Protein AF-A0A529MVR3-F1 (afdb_monomer)

Solvent-accessible surface area (backbone atoms only — not comparable to full-atom values): 7716 Å² total; per-residue (Å²): 111,43,79,43,48,59,73,66,31,56,60,52,29,48,49,48,49,72,71,62,62,71,55,99,84,55,86,49,32,43,34,40,92,47,80,54,55,92,72,12,31,42,73,72,42,47,43,47,18,45,51,42,37,24,72,76,70,76,49,75,47,31,39,32,28,36,63,68,50,47,50,53,37,26,77,38,32,86,78,38,54,62,66,35,66,40,50,30,31,38,41,49,80,51,99,70,67,69,92,67,44,68,43,66,74,32,76,62,67,75,39,74,44,44,62,55,72,94,64,44,55,99,90,48,50,84,64,79,61,89,93,61,137

Structure (mmCIF, N/CA/C/O backbone):
data_AF-A0A529MVR3-F1
#
_entry.id   AF-A0A529MVR3-F1
#
loop_
_atom_site.group_PDB
_atom_site.id
_atom_site.type_symbol
_atom_site.label_atom_id
_atom_site.label_alt_id
_atom_site.label_comp_id
_atom_site.label_asym_id
_atom_site.label_entity_id
_atom_site.label_seq_id
_atom_site.pdbx_PDB_ins_code
_atom_site.Cartn_x
_atom_site.Cartn_y
_atom_site.Cartn_z
_atom_site.occupancy
_atom_site.B_iso_or_equiv
_atom_site.auth_seq_id
_atom_site.auth_comp_id
_atom_site.auth_asym_id
_atom_site.auth_atom_id
_atom_site.pdbx_PDB_model_num
ATOM 1 N N . TYR A 1 1 ? -9.733 -1.188 -4.567 1.00 96.00 1 TYR A N 1
ATOM 2 C CA . TYR A 1 1 ? -8.600 -0.618 -3.805 1.00 96.00 1 TYR A CA 1
ATOM 3 C C . TYR A 1 1 ? -8.927 0.829 -3.464 1.00 96.00 1 TYR A C 1
ATOM 5 O O . TYR A 1 1 ? -9.771 1.406 -4.142 1.00 96.00 1 TYR A O 1
ATOM 13 N N . HIS A 1 2 ? -8.300 1.401 -2.436 1.00 98.50 2 HIS A N 1
ATOM 14 C CA . HIS A 1 2 ? -8.440 2.815 -2.067 1.00 98.50 2 HIS A CA 1
ATOM 15 C C . HIS A 1 2 ? -7.162 3.577 -2.410 1.00 98.50 2 HIS A C 1
ATOM 17 O O . HIS A 1 2 ? -6.097 3.194 -1.929 1.00 98.50 2 HIS A O 1
ATOM 23 N N . LEU A 1 3 ? -7.268 4.651 -3.195 1.00 98.44 3 LEU A N 1
ATOM 24 C CA . LEU A 1 3 ? -6.144 5.549 -3.464 1.00 98.44 3 LEU A CA 1
ATOM 25 C C . LEU A 1 3 ? -5.943 6.497 -2.278 1.00 98.44 3 LEU A C 1
ATOM 27 O O . LEU A 1 3 ? -6.785 7.357 -2.017 1.00 98.44 3 LEU A O 1
ATOM 31 N N . ALA A 1 4 ? -4.823 6.358 -1.576 1.00 97.88 4 ALA A N 1
ATOM 32 C CA . ALA A 1 4 ? -4.552 7.063 -0.331 1.00 97.88 4 ALA A CA 1
ATOM 33 C C . ALA A 1 4 ? -4.272 8.556 -0.573 1.00 97.88 4 ALA A C 1
ATOM 35 O O . ALA A 1 4 ? -3.201 8.946 -1.048 1.00 97.88 4 ALA A O 1
ATOM 36 N N . ARG A 1 5 ? -5.236 9.412 -0.224 1.00 98.19 5 ARG A N 1
ATOM 37 C CA . ARG A 1 5 ? -5.136 10.870 -0.372 1.00 98.19 5 ARG A CA 1
ATOM 38 C C . ARG A 1 5 ? -4.957 11.570 0.979 1.00 98.19 5 ARG A C 1
ATOM 40 O O . ARG A 1 5 ? -5.323 10.997 2.007 1.00 98.19 5 ARG A O 1
ATOM 47 N N . PRO A 1 6 ? -4.412 12.802 0.997 1.00 97.94 6 PRO A N 1
ATOM 48 C CA . PRO A 1 6 ? -4.381 13.615 2.206 1.00 97.94 6 PRO A CA 1
ATOM 49 C C . PRO A 1 6 ? -5.793 13.812 2.771 1.00 97.94 6 PRO A C 1
ATOM 51 O O . PRO A 1 6 ? -6.750 13.965 2.011 1.00 97.94 6 PRO A O 1
ATOM 54 N N . GLY A 1 7 ? -5.924 13.824 4.096 1.00 97.25 7 GLY A N 1
ATOM 55 C CA . GLY A 1 7 ? -7.203 13.981 4.791 1.00 97.25 7 GLY A CA 1
ATOM 56 C C . GLY A 1 7 ? -7.366 12.980 5.930 1.00 97.25 7 GLY A C 1
ATOM 57 O O . GLY A 1 7 ? -6.433 12.262 6.273 1.00 97.25 7 GLY A O 1
ATOM 58 N N . ASN A 1 8 ? -8.566 12.912 6.509 1.00 98.62 8 ASN A N 1
ATOM 59 C CA . ASN A 1 8 ? -8.843 12.038 7.646 1.00 98.62 8 ASN A CA 1
ATOM 60 C C . ASN A 1 8 ? -8.777 10.546 7.234 1.00 98.62 8 ASN A C 1
ATOM 62 O O . ASN A 1 8 ? -9.566 10.119 6.384 1.00 98.62 8 ASN A O 1
ATOM 66 N N . PRO A 1 9 ? -7.879 9.732 7.822 1.00 98.69 9 PRO A N 1
ATOM 67 C CA . PRO A 1 9 ? -7.725 8.331 7.433 1.00 98.69 9 PRO A CA 1
ATOM 68 C C . PRO A 1 9 ? -8.906 7.448 7.850 1.00 98.69 9 PRO A C 1
ATOM 70 O O . PRO A 1 9 ? -9.237 6.495 7.148 1.00 98.69 9 PRO A O 1
ATOM 73 N N . VAL A 1 10 ? -9.569 7.763 8.965 1.00 98.81 10 VAL A N 1
ATOM 74 C CA . VAL A 1 10 ? -10.713 6.991 9.473 1.00 98.81 10 VAL A CA 1
ATOM 75 C C . VAL A 1 10 ? -11.930 7.192 8.575 1.00 98.81 10 VAL A C 1
ATOM 77 O O . VAL A 1 10 ? -12.609 6.225 8.234 1.00 98.81 10 VAL A O 1
ATOM 80 N N . GLU A 1 11 ? -12.190 8.430 8.154 1.00 98.81 11 GLU A N 1
ATOM 81 C CA . GLU A 1 11 ? -13.285 8.742 7.228 1.00 98.81 11 GLU A CA 1
ATOM 82 C C . GLU A 1 11 ? -13.055 8.113 5.856 1.00 98.81 11 GLU A C 1
ATOM 84 O O . GLU A 1 11 ? -13.971 7.500 5.311 1.00 98.81 11 GLU A O 1
ATOM 89 N N . GLN A 1 12 ? -11.827 8.187 5.332 1.00 98.75 12 GLN A N 1
ATOM 90 C CA . GLN A 1 12 ? -11.467 7.511 4.086 1.00 98.75 12 GLN A CA 1
ATOM 91 C C . GLN A 1 12 ? -11.641 5.989 4.190 1.00 98.75 12 GLN A C 1
ATOM 93 O O . GLN A 1 12 ? -12.186 5.381 3.274 1.00 98.75 12 GLN A O 1
ATOM 98 N N . ALA A 1 13 ? -11.233 5.368 5.303 1.00 98.81 13 ALA A N 1
ATOM 99 C CA . ALA A 1 13 ? -11.409 3.931 5.515 1.00 98.81 13 ALA A CA 1
ATOM 100 C C . ALA A 1 13 ? -12.886 3.535 5.598 1.00 98.81 13 ALA A C 1
ATOM 102 O O . ALA A 1 13 ? -13.291 2.552 4.984 1.00 98.81 13 ALA A O 1
ATOM 103 N N . ASN A 1 14 ? -13.700 4.304 6.328 1.00 98.75 14 ASN A N 1
ATOM 104 C CA . ASN A 1 14 ? -15.139 4.066 6.396 1.00 98.75 14 ASN A CA 1
ATOM 105 C C . ASN A 1 14 ? -15.775 4.203 5.013 1.00 98.75 14 ASN A C 1
ATOM 107 O O . ASN A 1 14 ? -16.442 3.275 4.577 1.00 98.75 14 ASN A O 1
ATOM 111 N N . ASN A 1 15 ? -15.489 5.293 4.295 1.00 98.69 15 ASN A N 1
ATOM 112 C CA . ASN A 1 15 ? -16.005 5.509 2.949 1.00 98.69 15 ASN A CA 1
ATOM 113 C C . ASN A 1 15 ? -15.606 4.383 1.989 1.00 98.69 15 ASN A C 1
ATOM 115 O O . ASN A 1 15 ? -16.457 3.904 1.248 1.00 98.69 15 ASN A O 1
ATOM 119 N N . PHE A 1 16 ? -14.352 3.921 2.034 1.00 98.62 16 PHE A N 1
ATOM 120 C CA . PHE A 1 16 ? -13.900 2.802 1.211 1.00 98.62 16 PHE A CA 1
ATOM 121 C C . PHE A 1 16 ? -14.723 1.534 1.471 1.00 98.62 16 PHE A C 1
ATOM 123 O O . PHE A 1 16 ? -15.181 0.906 0.520 1.00 98.62 16 PHE A O 1
ATOM 130 N N . ILE A 1 17 ? -14.936 1.169 2.738 1.00 98.56 17 ILE A N 1
ATOM 131 C CA . ILE A 1 17 ? -15.707 -0.029 3.097 1.00 98.56 17 ILE A CA 1
ATOM 132 C C . ILE A 1 17 ? -17.195 0.134 2.779 1.00 98.56 17 ILE A C 1
ATOM 134 O O . ILE A 1 17 ? -17.793 -0.794 2.2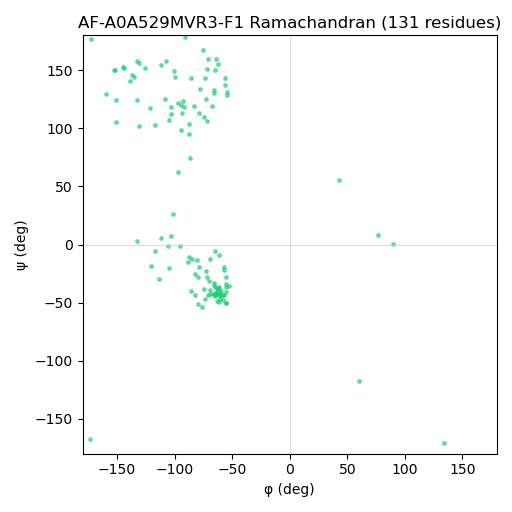43 1.00 98.56 17 ILE A O 1
ATOM 138 N N . ASP A 1 18 ? -17.775 1.296 3.083 1.00 98.38 18 ASP A N 1
ATOM 139 C CA . ASP A 1 18 ? -19.190 1.593 2.843 1.00 98.38 18 ASP A CA 1
ATOM 140 C C . ASP A 1 18 ? -19.516 1.638 1.344 1.00 98.38 18 ASP A C 1
ATOM 142 O O . ASP A 1 18 ? -20.612 1.270 0.945 1.00 98.38 18 ASP A O 1
ATOM 146 N N . PHE A 1 19 ? -18.575 2.085 0.509 1.00 98.06 19 PHE A N 1
ATOM 147 C CA . PHE A 1 19 ? -18.758 2.149 -0.940 1.00 98.06 19 PHE A CA 1
ATOM 148 C C . PHE A 1 19 ? -18.491 0.811 -1.633 1.00 98.06 19 PHE A C 1
ATOM 150 O O . PHE A 1 19 ? -19.206 0.448 -2.563 1.00 98.06 19 PHE A O 1
ATOM 157 N N . ALA A 1 20 ? -17.421 0.111 -1.242 1.00 97.56 20 ALA A N 1
ATOM 158 C CA . ALA A 1 20 ? -17.002 -1.108 -1.926 1.00 97.56 20 ALA A CA 1
ATOM 159 C C . ALA A 1 20 ? -17.780 -2.350 -1.475 1.00 97.56 20 ALA A C 1
ATOM 161 O O . ALA A 1 20 ? -17.839 -3.303 -2.242 1.00 97.56 20 ALA A O 1
ATOM 162 N N . GLU A 1 21 ? -18.319 -2.353 -0.248 1.00 97.44 21 GLU A N 1
ATOM 163 C CA . GLU A 1 21 ? -19.020 -3.493 0.366 1.00 97.44 21 GLU A CA 1
ATOM 164 C C . GLU A 1 21 ? -18.310 -4.841 0.115 1.00 97.44 21 GLU A C 1
ATOM 166 O O . GLU A 1 21 ? -18.901 -5.774 -0.434 1.00 97.44 21 GLU A O 1
ATOM 171 N N . PRO A 1 22 ? -17.015 -4.961 0.476 1.00 97.38 22 PRO A N 1
ATOM 172 C CA . PRO A 1 22 ? -16.194 -6.063 -0.000 1.00 97.38 22 PRO A CA 1
ATOM 173 C C . PRO A 1 22 ? -16.683 -7.405 0.549 1.00 97.38 22 PRO A C 1
ATOM 175 O O . PRO A 1 22 ? -16.863 -7.564 1.763 1.00 97.38 22 PRO A O 1
ATOM 178 N N . ALA A 1 23 ? -16.808 -8.401 -0.329 1.00 97.06 23 ALA A N 1
ATOM 179 C CA . ALA A 1 23 ? -17.183 -9.756 0.068 1.00 97.06 23 ALA A CA 1
ATOM 180 C C . ALA A 1 23 ? -16.113 -10.399 0.981 1.00 97.06 23 ALA A C 1
ATOM 182 O O . ALA A 1 23 ? -14.950 -9.975 0.963 1.00 97.06 23 ALA A O 1
ATOM 183 N N . PRO A 1 24 ? -16.444 -11.439 1.775 1.00 94.56 24 PRO A N 1
ATOM 184 C CA . PRO A 1 24 ? -15.519 -12.030 2.753 1.00 94.56 24 PRO A CA 1
ATOM 185 C C . PRO A 1 24 ? -14.170 -12.508 2.187 1.00 94.56 24 PRO A C 1
ATOM 187 O O . PRO A 1 24 ? -13.164 -12.500 2.900 1.00 94.56 24 PRO A O 1
ATOM 190 N N . ASP A 1 25 ? -14.131 -12.893 0.914 1.00 93.38 25 ASP A N 1
ATOM 191 C CA . ASP A 1 25 ? -12.967 -13.390 0.175 1.00 93.38 25 ASP A CA 1
ATOM 192 C C . ASP A 1 25 ? -12.384 -12.372 -0.821 1.00 93.38 25 ASP A C 1
ATOM 194 O O . ASP A 1 25 ? -11.351 -12.623 -1.440 1.00 93.38 25 ASP A O 1
ATOM 198 N N . GLU A 1 26 ? -12.981 -11.187 -0.933 1.00 95.88 26 GLU A N 1
ATOM 199 C CA . GLU A 1 26 ? -12.534 -10.168 -1.878 1.00 95.88 26 GLU A CA 1
ATOM 200 C C . GLU A 1 26 ? -11.294 -9.425 -1.373 1.00 95.88 26 GLU A C 1
ATOM 202 O O . GLU A 1 26 ? -11.228 -9.005 -0.216 1.00 95.88 26 GLU A O 1
ATOM 207 N N . LEU A 1 27 ? -10.293 -9.238 -2.232 1.00 96.19 27 LEU A N 1
ATOM 208 C CA . LEU A 1 27 ? -9.059 -8.550 -1.864 1.00 96.19 27 LEU A CA 1
ATOM 209 C C . LEU A 1 27 ? -9.292 -7.042 -1.708 1.00 96.19 27 LEU A C 1
ATOM 211 O O . LEU A 1 27 ? -9.694 -6.349 -2.640 1.00 96.19 27 LEU A O 1
ATOM 215 N N . MET A 1 28 ? -8.927 -6.505 -0.545 1.00 98.50 28 MET A N 1
ATOM 216 C CA . MET A 1 28 ? -8.833 -5.063 -0.316 1.00 98.50 28 MET A CA 1
ATOM 217 C C . MET A 1 28 ? -7.382 -4.616 -0.422 1.00 98.50 28 MET A C 1
ATOM 219 O O . MET A 1 28 ? -6.482 -5.323 0.028 1.00 98.50 28 MET A O 1
ATOM 223 N N . ALA A 1 29 ? -7.153 -3.422 -0.961 1.00 98.69 29 ALA A N 1
ATOM 224 C CA . ALA A 1 29 ? -5.819 -2.845 -1.036 1.00 98.69 29 ALA A CA 1
ATOM 225 C C . ALA A 1 29 ? -5.838 -1.353 -0.711 1.00 98.69 29 ALA A C 1
ATOM 227 O O . ALA A 1 29 ? -6.755 -0.642 -1.134 1.00 98.69 29 ALA A O 1
ATOM 228 N N . LEU A 1 30 ? -4.812 -0.911 0.015 1.00 98.81 30 LEU A N 1
ATOM 229 C CA . LEU A 1 30 ? -4.457 0.493 0.181 1.00 98.81 30 LEU A CA 1
ATOM 230 C C . LEU A 1 30 ? -3.346 0.823 -0.818 1.00 98.81 30 LEU A C 1
ATOM 232 O O . LEU A 1 30 ? -2.294 0.187 -0.798 1.00 98.81 30 LEU A O 1
ATOM 236 N N . ASP A 1 31 ? -3.599 1.797 -1.681 1.00 98.69 31 ASP A N 1
ATOM 237 C CA . ASP A 1 31 ? -2.697 2.250 -2.736 1.00 98.69 31 ASP A CA 1
ATOM 238 C C . ASP A 1 31 ? -2.019 3.565 -2.317 1.00 98.69 31 ASP A C 1
ATOM 240 O O . ASP A 1 31 ? -2.686 4.591 -2.166 1.00 98.69 31 ASP A O 1
ATOM 244 N N . ILE A 1 32 ? -0.698 3.516 -2.090 1.00 98.38 32 ILE A N 1
ATOM 245 C CA . ILE A 1 32 ? 0.135 4.669 -1.720 1.00 98.38 32 ILE A CA 1
ATOM 246 C C . ILE A 1 32 ? 1.174 4.926 -2.821 1.00 98.38 32 ILE A C 1
ATOM 248 O O . ILE A 1 32 ? 2.224 4.278 -2.898 1.00 98.38 32 ILE A O 1
ATOM 252 N N . GLU A 1 33 ? 0.913 5.942 -3.640 1.00 95.69 33 GLU A N 1
ATOM 253 C CA . GLU A 1 33 ? 1.746 6.287 -4.802 1.00 95.69 33 GLU A CA 1
ATOM 254 C C . GLU A 1 33 ? 3.008 7.105 -4.454 1.00 95.69 33 GLU A C 1
ATOM 256 O O . GLU A 1 33 ? 3.942 7.204 -5.256 1.00 95.69 33 GLU A O 1
ATOM 261 N N . GLY A 1 34 ? 3.103 7.658 -3.241 1.00 96.12 34 GLY A N 1
ATOM 262 C CA . GLY A 1 34 ? 4.253 8.451 -2.806 1.00 96.12 34 GLY A CA 1
ATOM 263 C C . GLY A 1 34 ? 4.217 8.824 -1.326 1.00 96.12 34 GLY A C 1
ATOM 264 O O . GLY A 1 34 ? 3.265 8.514 -0.623 1.00 96.12 34 GLY A O 1
ATOM 265 N N . ILE A 1 35 ? 5.279 9.487 -0.861 1.00 96.25 35 ILE A N 1
ATOM 266 C CA . ILE A 1 35 ? 5.457 9.901 0.546 1.00 96.25 35 ILE A CA 1
ATOM 267 C C . ILE A 1 35 ? 5.388 11.420 0.744 1.00 96.25 35 ILE A C 1
ATOM 269 O O . ILE A 1 35 ? 5.669 11.907 1.832 1.00 96.25 35 ILE A O 1
ATOM 273 N N . ASP A 1 36 ? 5.065 12.178 -0.308 1.00 96.06 36 ASP A N 1
ATOM 274 C CA . ASP A 1 36 ? 4.805 13.614 -0.190 1.00 96.06 36 ASP A CA 1
ATOM 275 C C . ASP A 1 36 ? 3.428 13.818 0.469 1.00 96.06 36 ASP A C 1
ATOM 277 O O . ASP A 1 36 ? 2.411 13.540 -0.180 1.00 96.06 36 ASP A O 1
ATOM 281 N N . PRO A 1 37 ? 3.365 14.307 1.724 1.00 90.62 37 PRO A N 1
ATOM 282 C CA . PRO A 1 37 ? 2.112 14.417 2.466 1.00 90.62 37 PRO A CA 1
ATOM 283 C C . PRO A 1 37 ? 1.170 15.487 1.896 1.00 90.62 37 PRO A C 1
ATOM 285 O O . PRO A 1 37 ? 0.001 15.545 2.267 1.00 90.62 37 PRO A O 1
ATOM 288 N N . THR A 1 38 ? 1.652 16.348 0.992 1.00 94.19 38 THR A N 1
ATOM 289 C CA . THR A 1 38 ? 0.802 17.324 0.295 1.00 94.19 38 THR A CA 1
ATOM 290 C C . THR A 1 38 ? 0.010 16.692 -0.851 1.00 94.19 38 THR A C 1
ATOM 292 O O . THR A 1 38 ? -1.002 17.242 -1.280 1.00 94.19 38 THR A O 1
ATOM 295 N N . GLN A 1 39 ? 0.445 15.526 -1.336 1.00 96.56 39 GLN A N 1
ATOM 296 C CA . GLN A 1 39 ? -0.157 14.822 -2.471 1.00 96.56 39 GLN A CA 1
ATOM 297 C C . GLN A 1 39 ? -0.810 13.493 -2.083 1.00 96.56 39 GLN A C 1
ATOM 299 O O . GLN A 1 39 ? -1.775 13.064 -2.732 1.00 96.56 39 GLN A O 1
ATOM 304 N N . TRP A 1 40 ? -0.282 12.848 -1.043 1.00 97.94 40 TRP A N 1
ATOM 305 C CA . TRP A 1 40 ? -0.611 11.489 -0.627 1.00 97.94 40 TRP A CA 1
ATOM 306 C C . TRP A 1 40 ? -0.872 11.432 0.876 1.00 97.94 40 TRP A C 1
ATOM 308 O O . TRP A 1 40 ? -0.424 12.292 1.631 1.00 97.94 40 TRP A O 1
ATOM 318 N N . MET A 1 41 ? -1.608 10.413 1.314 1.00 98.25 41 MET A N 1
ATOM 319 C CA . MET A 1 41 ? -1.779 10.136 2.742 1.00 98.25 41 MET A CA 1
ATOM 320 C C . MET A 1 41 ? -0.409 9.949 3.416 1.00 98.25 41 MET A C 1
ATOM 322 O O . MET A 1 41 ? 0.462 9.275 2.859 1.00 98.25 41 MET A O 1
ATOM 326 N N . SER A 1 42 ? -0.217 10.518 4.610 1.00 98.31 42 SER A N 1
ATOM 327 C CA . SER A 1 42 ? 0.986 10.242 5.405 1.00 98.31 42 SER A CA 1
ATOM 328 C C . SER A 1 42 ? 1.056 8.754 5.770 1.00 98.31 42 SER A C 1
ATOM 330 O O . SER A 1 42 ? 0.038 8.060 5.812 1.00 98.31 42 SER A O 1
ATOM 332 N N . LEU A 1 43 ? 2.252 8.227 6.031 1.00 98.31 43 LEU A N 1
ATOM 333 C CA . LEU A 1 43 ? 2.396 6.810 6.373 1.00 98.31 43 LEU A CA 1
ATOM 334 C C . LEU A 1 43 ? 1.853 6.504 7.779 1.00 98.31 43 LEU A C 1
ATOM 336 O O . LEU A 1 43 ? 1.371 5.400 8.030 1.00 98.31 43 LEU A O 1
ATOM 340 N N . GLU A 1 44 ? 1.871 7.486 8.679 1.00 98.19 44 GLU A N 1
ATOM 341 C CA . GLU A 1 44 ? 1.202 7.436 9.977 1.00 98.19 44 GLU A CA 1
ATOM 342 C C . GLU A 1 44 ? -0.321 7.332 9.822 1.00 98.19 44 GLU A C 1
ATOM 344 O O . GLU A 1 44 ? -0.944 6.447 10.416 1.00 98.19 44 GLU A O 1
ATOM 349 N N . ASP A 1 45 ? -0.918 8.185 8.984 1.00 98.62 45 ASP A N 1
ATOM 350 C CA . ASP A 1 45 ? -2.354 8.137 8.691 1.00 98.62 45 ASP A CA 1
ATOM 351 C C . ASP A 1 45 ? -2.729 6.840 7.971 1.00 98.62 45 ASP A C 1
ATOM 353 O O . ASP A 1 45 ? -3.771 6.250 8.253 1.00 98.62 45 ASP A O 1
ATOM 357 N N . ALA A 1 46 ? -1.858 6.339 7.094 1.00 98.69 46 ALA A N 1
ATOM 358 C CA . ALA A 1 46 ? -2.048 5.056 6.433 1.00 98.69 46 ALA A CA 1
ATOM 359 C C . ALA A 1 46 ? -2.097 3.892 7.433 1.00 98.69 46 ALA A C 1
ATOM 361 O O . ALA A 1 46 ? -2.906 2.979 7.264 1.00 98.69 46 ALA A O 1
ATOM 362 N N . GLU A 1 47 ? -1.305 3.916 8.513 1.00 98.75 47 GLU A N 1
ATOM 363 C CA . GLU A 1 47 ? -1.471 2.929 9.583 1.00 98.75 47 GLU A CA 1
ATOM 364 C C . GLU A 1 47 ? -2.839 3.034 10.261 1.00 98.75 47 GLU A C 1
ATOM 366 O O . GLU A 1 47 ? -3.446 2.001 10.553 1.00 98.75 47 GLU A O 1
ATOM 371 N N . GLU A 1 48 ? -3.355 4.244 10.493 1.00 98.88 48 GLU A N 1
ATOM 372 C CA . GLU A 1 48 ? -4.680 4.409 11.095 1.00 98.88 48 GLU A CA 1
ATOM 373 C C . GLU A 1 48 ? -5.808 3.978 10.153 1.00 98.88 48 GLU A C 1
ATOM 375 O O . GLU A 1 48 ? -6.733 3.290 10.588 1.00 98.88 48 GLU A O 1
ATOM 380 N N . PHE A 1 49 ? -5.689 4.267 8.855 1.00 98.81 49 PHE A N 1
ATOM 381 C CA . PHE A 1 49 ? -6.590 3.751 7.825 1.00 98.81 49 PHE A CA 1
ATOM 382 C C . PHE A 1 49 ? -6.641 2.220 7.880 1.00 98.81 49 PHE A C 1
ATOM 384 O O . PHE A 1 49 ? -7.714 1.621 7.954 1.00 98.81 49 PHE A O 1
ATOM 391 N N . VAL A 1 50 ? -5.476 1.566 7.898 1.00 98.81 50 VAL A N 1
ATOM 392 C CA . VAL A 1 50 ? -5.362 0.101 7.918 1.00 98.81 50 VAL A CA 1
ATOM 393 C C . VAL A 1 50 ? -5.955 -0.485 9.202 1.00 98.81 50 VAL A C 1
ATOM 395 O O . VAL A 1 50 ? -6.668 -1.492 9.142 1.00 98.81 50 VAL A O 1
ATOM 398 N N . ARG A 1 51 ? -5.715 0.144 10.363 1.00 98.88 51 ARG A N 1
ATOM 399 C CA . ARG A 1 51 ? -6.363 -0.251 11.627 1.00 98.88 51 ARG A CA 1
ATOM 400 C C . ARG A 1 51 ? -7.876 -0.120 11.530 1.00 98.88 51 ARG A C 1
ATOM 402 O O . ARG A 1 51 ? -8.578 -1.019 11.990 1.00 98.88 51 ARG A O 1
ATOM 409 N N . GLN A 1 52 ? -8.381 0.956 10.932 1.00 98.81 52 GLN A N 1
ATOM 410 C CA . GLN A 1 52 ? -9.815 1.168 10.790 1.00 98.81 52 GLN A CA 1
ATOM 411 C C . GLN A 1 52 ? -10.462 0.148 9.852 1.00 98.81 52 GLN A C 1
ATOM 413 O O . GLN A 1 52 ? -11.498 -0.410 10.206 1.00 98.81 52 GLN A O 1
ATOM 418 N N . VAL A 1 53 ? -9.833 -0.175 8.718 1.00 98.75 53 VAL A N 1
ATOM 419 C CA . VAL A 1 53 ? -10.284 -1.276 7.851 1.00 98.75 53 VAL A CA 1
ATOM 420 C C . VAL A 1 53 ? -10.367 -2.575 8.654 1.00 98.75 53 VAL A C 1
ATOM 422 O O . VAL A 1 53 ? -11.421 -3.206 8.693 1.00 98.75 53 VAL A O 1
ATOM 425 N N . HIS A 1 54 ? -9.311 -2.934 9.388 1.00 98.56 54 HIS A N 1
ATOM 426 C CA . HIS A 1 54 ? -9.327 -4.139 10.218 1.00 98.56 54 HIS A CA 1
ATOM 427 C C . HIS A 1 54 ? -10.438 -4.113 11.283 1.00 98.56 54 HIS A C 1
ATOM 429 O O . HIS A 1 54 ? -11.100 -5.124 11.494 1.00 98.56 54 HIS A O 1
ATOM 435 N N . ARG A 1 55 ? -10.698 -2.973 11.939 1.00 98.62 55 ARG A N 1
ATOM 436 C CA . ARG A 1 55 ? -11.819 -2.833 12.892 1.00 98.62 55 ARG A CA 1
ATOM 437 C C . ARG A 1 55 ? -13.181 -3.047 12.225 1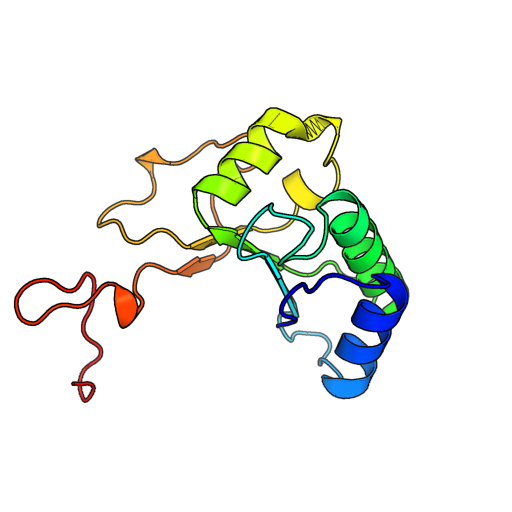.00 98.62 55 ARG A C 1
ATOM 439 O O . ARG A 1 55 ? -14.063 -3.631 12.844 1.00 98.62 55 ARG A O 1
ATOM 446 N N . ARG A 1 56 ? -13.355 -2.568 10.990 1.00 97.94 56 ARG A N 1
ATOM 447 C CA . ARG A 1 56 ? -14.622 -2.628 10.246 1.00 97.94 56 ARG A CA 1
ATOM 448 C C . ARG A 1 56 ? -14.935 -4.023 9.710 1.00 97.94 56 ARG A C 1
ATOM 450 O O . ARG A 1 56 ? -16.102 -4.395 9.702 1.00 97.94 56 ARG A O 1
ATOM 457 N N . VAL A 1 57 ? -13.926 -4.767 9.247 1.00 97.69 57 VAL A N 1
ATOM 458 C CA . VAL A 1 57 ? -14.150 -6.028 8.509 1.00 97.69 57 VAL A CA 1
ATOM 459 C C . VAL A 1 57 ? -13.300 -7.218 8.974 1.00 97.69 57 VAL A C 1
ATOM 461 O O . VAL A 1 57 ? -13.377 -8.291 8.386 1.00 97.69 57 VAL A O 1
ATOM 464 N N . GLY A 1 58 ? -12.478 -7.064 10.016 1.00 97.88 58 GLY A N 1
ATOM 465 C CA . GLY A 1 58 ? -11.747 -8.164 10.665 1.00 97.88 58 GLY A CA 1
ATOM 466 C C . GLY A 1 58 ? -10.518 -8.695 9.917 1.00 97.88 58 GLY A C 1
ATOM 467 O O . GLY A 1 58 ? -9.959 -9.714 10.312 1.00 97.88 58 GLY A O 1
ATOM 468 N N . ARG A 1 59 ? -10.084 -8.036 8.838 1.00 96.88 59 ARG A N 1
ATOM 469 C CA . ARG A 1 59 ? -8.923 -8.438 8.027 1.00 96.88 59 ARG A CA 1
ATOM 470 C C . ARG A 1 59 ? -8.160 -7.220 7.515 1.00 96.88 59 ARG A C 1
ATOM 472 O O . ARG A 1 59 ? -8.733 -6.146 7.344 1.00 96.88 59 ARG A O 1
ATOM 479 N N . PHE A 1 60 ? -6.859 -7.387 7.293 1.00 98.19 60 PHE A N 1
ATOM 480 C CA . PHE A 1 60 ? -5.994 -6.317 6.799 1.00 98.19 60 PHE A CA 1
ATOM 481 C C . PHE A 1 60 ? -6.018 -6.229 5.264 1.00 98.19 60 PHE A C 1
ATOM 483 O O . PHE A 1 60 ? -6.054 -7.269 4.604 1.00 98.19 60 PHE A O 1
ATOM 490 N N . PRO A 1 61 ? -5.967 -5.017 4.683 1.00 98.44 61 PRO A N 1
ATOM 491 C CA . PRO A 1 61 ? -5.757 -4.842 3.253 1.00 98.44 61 PRO A CA 1
ATOM 492 C C . PRO A 1 61 ? -4.315 -5.187 2.850 1.00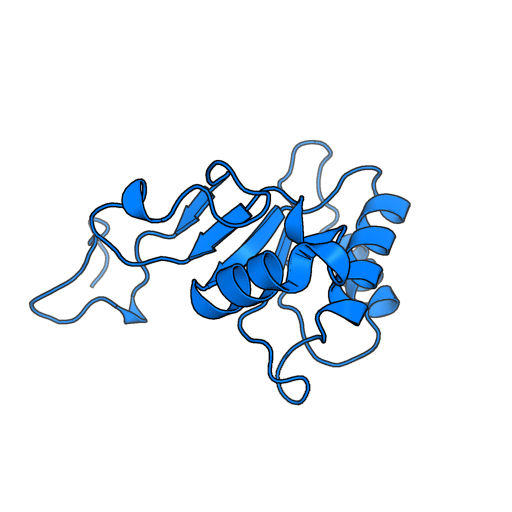 98.44 61 PRO A C 1
ATOM 494 O O . PRO A 1 61 ? -3.386 -5.149 3.659 1.00 98.44 61 PRO A O 1
ATOM 497 N N . VAL A 1 62 ? -4.125 -5.464 1.564 1.00 98.62 62 VAL A N 1
ATOM 498 C CA . VAL A 1 62 ? -2.816 -5.529 0.909 1.00 98.62 62 VAL A CA 1
ATOM 499 C C . VAL A 1 62 ? -2.267 -4.111 0.723 1.00 98.62 62 VAL A C 1
ATOM 501 O O . VAL A 1 62 ? -3.019 -3.181 0.431 1.00 98.62 62 VAL A O 1
ATOM 504 N N . LEU A 1 63 ? -0.957 -3.929 0.879 1.00 98.81 63 LEU A N 1
ATOM 505 C CA . LEU A 1 63 ? -0.297 -2.648 0.639 1.00 98.81 63 LEU A CA 1
ATOM 506 C C . LEU A 1 63 ? 0.236 -2.592 -0.792 1.00 98.81 63 LEU A C 1
ATOM 508 O O . LEU A 1 63 ? 1.178 -3.314 -1.117 1.00 98.81 63 LEU A O 1
ATOM 512 N N . TYR A 1 64 ? -0.331 -1.721 -1.623 1.00 98.69 64 TYR A N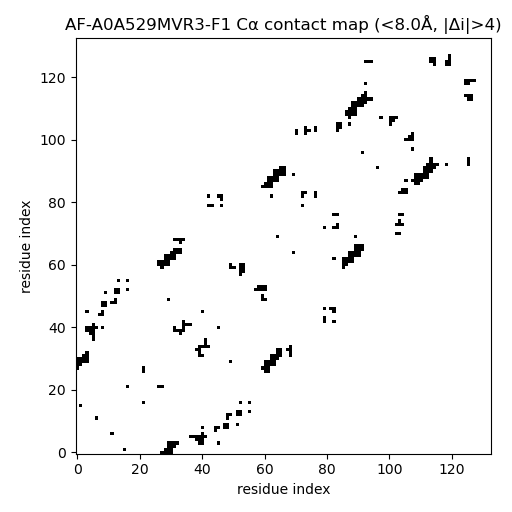 1
ATOM 513 C CA . TYR A 1 64 ? 0.225 -1.396 -2.930 1.00 98.69 64 TYR A CA 1
ATOM 514 C C . TYR A 1 64 ? 1.143 -0.175 -2.836 1.00 98.69 64 TYR A C 1
ATOM 516 O O . TYR A 1 64 ? 0.729 0.888 -2.373 1.00 98.69 64 TYR A O 1
ATOM 524 N N . VAL A 1 65 ? 2.394 -0.340 -3.274 1.00 98.38 65 VAL A N 1
ATOM 525 C CA . VAL A 1 65 ? 3.423 0.711 -3.278 1.00 98.38 65 VAL A CA 1
ATOM 526 C C . VAL A 1 65 ? 4.440 0.496 -4.396 1.00 98.38 65 VAL A C 1
ATOM 528 O O . VAL A 1 65 ? 4.790 -0.634 -4.754 1.00 98.38 65 VAL A O 1
ATOM 53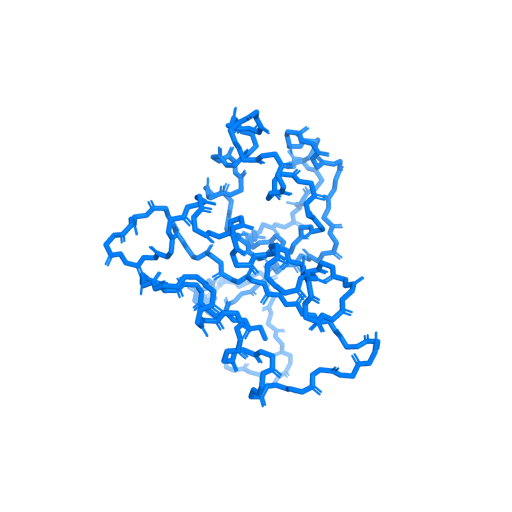1 N N . ASN A 1 66 ? 5.003 1.596 -4.893 1.00 95.75 66 ASN A N 1
ATOM 532 C CA . ASN A 1 66 ? 6.182 1.549 -5.753 1.00 95.75 66 ASN A CA 1
ATOM 533 C C . ASN A 1 66 ? 7.472 1.251 -4.965 1.00 95.75 66 ASN A C 1
ATOM 535 O O . ASN A 1 66 ? 7.536 1.352 -3.740 1.00 95.75 66 ASN A O 1
ATOM 539 N N . GLY A 1 67 ? 8.544 0.940 -5.698 1.00 94.88 67 GLY A N 1
ATOM 540 C CA . GLY A 1 67 ? 9.862 0.642 -5.127 1.00 94.88 67 GLY A CA 1
ATOM 541 C C . GLY A 1 67 ? 10.453 1.673 -4.167 1.00 94.88 67 GLY A C 1
ATOM 542 O O . GLY A 1 67 ? 11.127 1.281 -3.221 1.00 94.88 67 GLY A O 1
ATOM 543 N N . LYS A 1 68 ? 10.233 2.973 -4.391 1.00 96.00 68 LYS A N 1
ATOM 544 C CA . LYS A 1 68 ? 10.782 4.012 -3.505 1.00 96.00 68 LYS A CA 1
ATOM 545 C C . LYS A 1 68 ? 10.025 4.045 -2.180 1.00 96.00 68 LYS A C 1
ATOM 547 O O . LYS A 1 68 ? 10.652 4.035 -1.125 1.00 96.00 68 LYS A O 1
ATOM 552 N N . THR A 1 69 ? 8.696 4.036 -2.243 1.00 97.94 69 THR A N 1
ATOM 553 C CA . THR A 1 69 ? 7.834 4.027 -1.056 1.00 97.94 69 THR A CA 1
ATOM 554 C C . THR A 1 69 ? 8.028 2.742 -0.245 1.00 97.94 69 THR A C 1
ATOM 556 O O . THR A 1 69 ? 8.177 2.804 0.972 1.00 97.94 69 THR A O 1
ATOM 559 N N . ALA A 1 70 ? 8.122 1.583 -0.908 1.00 98.00 70 ALA A N 1
ATOM 560 C CA . ALA A 1 70 ? 8.370 0.306 -0.243 1.00 98.00 70 ALA A CA 1
ATOM 561 C C . ALA A 1 70 ? 9.714 0.295 0.506 1.00 98.00 70 ALA A C 1
ATOM 563 O O . ALA A 1 70 ? 9.755 -0.060 1.683 1.00 98.00 70 ALA A O 1
ATOM 564 N N . GLN A 1 71 ? 10.796 0.751 -0.139 1.00 97.75 71 GLN A N 1
ATOM 565 C CA . GLN A 1 71 ? 12.110 0.842 0.504 1.00 97.75 71 GLN A CA 1
ATOM 566 C C . GLN A 1 71 ? 12.072 1.775 1.720 1.00 97.75 71 GLN A C 1
ATOM 568 O O . GLN A 1 71 ? 12.563 1.415 2.785 1.00 97.75 71 GLN A O 1
ATOM 573 N N . TYR A 1 72 ? 11.417 2.934 1.599 1.00 98.31 72 TYR A N 1
ATOM 574 C CA . TYR A 1 72 ? 11.283 3.876 2.709 1.00 98.31 72 TYR A CA 1
ATOM 575 C C . TYR A 1 72 ? 10.550 3.257 3.911 1.00 98.31 72 TYR A C 1
ATOM 577 O O . TYR A 1 72 ? 11.008 3.388 5.047 1.00 98.31 72 TYR A O 1
ATOM 585 N N . ILE A 1 73 ? 9.448 2.535 3.680 1.00 98.50 73 ILE A N 1
ATOM 586 C CA . ILE A 1 73 ? 8.723 1.817 4.742 1.00 98.50 73 ILE A CA 1
ATOM 587 C C . ILE A 1 73 ? 9.608 0.730 5.371 1.00 98.50 73 ILE A C 1
ATOM 589 O O . ILE A 1 73 ? 9.608 0.566 6.592 1.00 98.50 73 ILE A O 1
ATOM 593 N N . ALA A 1 74 ? 10.377 -0.003 4.563 1.00 98.38 74 ALA A N 1
ATOM 594 C CA . ALA A 1 74 ? 11.266 -1.067 5.028 1.00 98.38 74 ALA A CA 1
ATOM 595 C C . ALA A 1 74 ? 12.422 -0.544 5.902 1.00 98.38 74 ALA A C 1
ATOM 597 O O . ALA A 1 74 ? 12.722 -1.121 6.959 1.00 98.38 74 ALA A O 1
ATOM 598 N N . ASP A 1 75 ? 13.035 0.567 5.497 1.00 98.44 75 ASP A N 1
ATOM 599 C CA . ASP A 1 75 ? 14.113 1.226 6.239 1.00 98.44 75 ASP A CA 1
ATOM 600 C C . ASP A 1 75 ? 13.597 1.785 7.573 1.00 98.44 75 ASP A C 1
ATOM 602 O O . ASP A 1 75 ? 14.265 1.673 8.600 1.00 98.44 75 ASP A O 1
ATOM 606 N N . ASN A 1 76 ? 12.350 2.268 7.588 1.00 98.44 76 ASN A N 1
ATOM 607 C CA . ASN A 1 76 ? 11.679 2.844 8.756 1.00 98.44 76 ASN A CA 1
ATOM 608 C C . ASN A 1 76 ? 10.689 1.872 9.434 1.00 98.44 76 ASN A C 1
ATOM 610 O O . ASN A 1 76 ? 9.756 2.290 10.118 1.00 98.44 76 ASN A O 1
ATOM 614 N N . ARG A 1 77 ? 10.888 0.554 9.300 1.00 98.25 77 ARG A N 1
ATOM 615 C CA . ARG A 1 77 ? 9.965 -0.498 9.795 1.00 98.25 77 ARG A CA 1
ATOM 616 C C . ARG A 1 77 ? 9.642 -0.463 11.295 1.00 98.25 77 ARG A C 1
ATOM 618 O O . ARG A 1 77 ? 8.677 -1.091 11.734 1.00 98.25 77 ARG A O 1
ATOM 625 N N . TYR A 1 78 ? 10.473 0.201 12.099 1.00 97.88 78 TYR A N 1
ATOM 626 C CA . TYR A 1 78 ? 10.218 0.391 13.531 1.00 97.88 78 TYR A CA 1
ATOM 627 C C . TYR A 1 78 ? 9.227 1.526 13.806 1.00 97.88 78 TYR A C 1
ATOM 629 O O . TYR A 1 78 ? 8.507 1.447 14.798 1.00 97.88 78 TYR A O 1
ATOM 637 N N . GLN A 1 79 ? 9.166 2.527 12.923 1.00 98.25 79 GLN A N 1
ATOM 638 C CA . GLN A 1 79 ? 8.149 3.578 12.924 1.00 98.25 79 GLN A CA 1
ATOM 639 C C . GLN A 1 79 ? 6.856 3.047 12.294 1.00 98.25 79 GLN A C 1
ATOM 641 O O . GLN A 1 79 ? 5.813 3.066 12.936 1.00 98.25 79 GLN A O 1
ATOM 646 N N . TYR A 1 80 ? 6.948 2.449 11.102 1.00 98.12 80 TYR A N 1
ATOM 647 C CA . TYR A 1 80 ? 5.799 1.923 10.351 1.00 98.12 80 TYR A CA 1
ATOM 648 C C . TYR A 1 80 ? 5.618 0.416 10.563 1.00 98.12 80 TYR A C 1
ATOM 650 O O . TYR A 1 80 ? 5.784 -0.412 9.655 1.00 98.12 80 TYR A O 1
ATOM 658 N N . ARG A 1 81 ? 5.353 0.024 11.813 1.00 98.19 81 ARG A N 1
ATOM 659 C CA . ARG A 1 81 ? 5.297 -1.388 12.223 1.00 98.19 81 ARG A CA 1
ATOM 660 C C . ARG A 1 81 ? 4.184 -2.162 11.521 1.00 98.19 81 ARG A C 1
ATOM 662 O O . ARG A 1 81 ? 4.378 -3.340 11.222 1.00 98.19 81 ARG A O 1
ATOM 669 N N . LEU A 1 82 ? 3.030 -1.551 11.302 1.00 98.56 82 LEU A N 1
ATOM 670 C CA . LEU A 1 82 ? 1.901 -2.208 10.661 1.00 98.56 82 LEU A CA 1
ATOM 671 C C . LEU A 1 82 ? 2.129 -2.302 9.153 1.00 98.56 82 LEU A C 1
ATOM 673 O O . LEU A 1 82 ? 2.129 -3.410 8.620 1.00 98.56 82 LEU A O 1
ATOM 677 N N . LEU A 1 83 ? 2.417 -1.176 8.489 1.00 98.62 83 LEU A N 1
ATOM 678 C CA . LEU A 1 83 ? 2.615 -1.152 7.033 1.00 98.62 83 LEU A CA 1
ATOM 679 C C . LEU A 1 83 ? 3.725 -2.100 6.587 1.00 98.62 83 LEU A C 1
ATOM 681 O O . LEU A 1 83 ? 3.529 -2.866 5.649 1.00 98.62 83 LEU A O 1
ATOM 685 N N . SER A 1 84 ? 4.855 -2.119 7.301 1.00 98.38 84 SER A N 1
ATOM 686 C CA . SER A 1 84 ? 5.994 -2.984 6.969 1.00 98.38 84 SER A CA 1
ATOM 687 C C . SER A 1 84 ? 5.710 -4.484 7.102 1.00 98.38 84 SER A C 1
ATOM 689 O O . SER A 1 84 ? 6.584 -5.279 6.788 1.00 98.38 84 SER A O 1
ATOM 691 N N . ARG A 1 85 ? 4.539 -4.902 7.596 1.00 98.25 85 ARG A N 1
ATOM 692 C CA . ARG A 1 85 ? 4.156 -6.317 7.750 1.00 98.25 85 ARG A CA 1
ATOM 693 C C . ARG A 1 85 ? 2.944 -6.712 6.910 1.00 98.25 85 ARG A C 1
ATOM 695 O O . ARG A 1 85 ? 2.601 -7.891 6.884 1.00 98.25 85 ARG A O 1
ATOM 702 N N . LEU A 1 86 ? 2.296 -5.756 6.243 1.00 98.62 86 LEU A N 1
ATOM 703 C CA . LEU A 1 86 ? 1.181 -6.056 5.350 1.00 98.62 86 LEU A CA 1
ATOM 704 C C . LEU A 1 86 ? 1.654 -6.895 4.158 1.00 98.62 86 LEU A C 1
ATOM 706 O O . LEU A 1 86 ? 2.798 -6.737 3.724 1.00 98.62 86 LEU A O 1
ATOM 710 N N . PRO A 1 87 ? 0.793 -7.754 3.585 1.00 98.44 87 PRO A N 1
ATOM 711 C CA . PRO A 1 87 ? 1.083 -8.376 2.302 1.00 98.44 87 PRO A CA 1
ATOM 712 C C . PRO A 1 87 ? 1.397 -7.293 1.267 1.00 98.44 87 PRO A C 1
ATOM 714 O O . PRO A 1 87 ? 0.671 -6.303 1.158 1.00 98.44 87 PRO A O 1
ATOM 717 N N . LEU A 1 88 ? 2.493 -7.468 0.533 1.00 98.50 88 LEU A N 1
ATOM 718 C CA . LEU A 1 88 ? 2.992 -6.455 -0.388 1.00 98.50 88 LEU A CA 1
ATOM 719 C C . LEU A 1 88 ? 2.476 -6.711 -1.807 1.00 98.50 88 LEU A C 1
ATOM 721 O O . LEU A 1 88 ? 2.789 -7.739 -2.408 1.00 98.50 88 LEU A O 1
ATOM 725 N N . TRP A 1 89 ? 1.739 -5.753 -2.361 1.00 98.31 89 TRP A N 1
ATOM 726 C CA . TRP A 1 89 ? 1.511 -5.636 -3.796 1.00 98.31 89 TRP A CA 1
ATOM 727 C C . TRP A 1 89 ? 2.548 -4.675 -4.378 1.00 98.31 89 TRP A C 1
ATOM 729 O O . TRP A 1 89 ? 2.446 -3.455 -4.284 1.00 98.31 89 TRP A O 1
ATOM 739 N N . TYR A 1 90 ? 3.608 -5.240 -4.945 1.00 96.94 90 TYR A N 1
ATOM 740 C CA . TYR A 1 90 ? 4.799 -4.489 -5.299 1.00 96.94 90 TYR A CA 1
ATOM 741 C C . TYR A 1 90 ? 4.746 -3.967 -6.739 1.00 96.94 90 TYR A C 1
ATOM 743 O O . TYR A 1 90 ? 4.723 -4.759 -7.684 1.00 96.94 90 TYR A O 1
ATOM 751 N N . ALA A 1 91 ? 4.770 -2.645 -6.925 1.00 94.69 91 ALA A N 1
ATOM 752 C CA . ALA A 1 91 ? 4.877 -2.027 -8.246 1.00 94.69 91 ALA A CA 1
ATOM 753 C C . ALA A 1 91 ? 6.346 -1.864 -8.655 1.00 94.69 91 ALA A C 1
ATOM 755 O O . ALA A 1 91 ? 7.078 -0.985 -8.172 1.00 94.69 91 ALA A O 1
ATOM 756 N N . ARG A 1 92 ? 6.798 -2.745 -9.557 1.00 91.38 92 ARG A N 1
ATOM 757 C CA . ARG A 1 92 ? 8.193 -2.793 -10.004 1.00 91.38 92 ARG A CA 1
ATOM 758 C C . ARG A 1 92 ? 8.306 -3.311 -11.434 1.00 91.38 92 ARG A C 1
ATOM 760 O O . ARG A 1 92 ? 8.220 -4.502 -11.695 1.00 91.38 92 ARG A O 1
ATOM 767 N N . TYR A 1 93 ? 8.581 -2.409 -12.366 1.00 86.25 93 TYR A N 1
ATOM 768 C CA . TYR A 1 93 ? 8.644 -2.717 -13.797 1.00 86.25 93 TYR A CA 1
ATOM 769 C C . TYR A 1 93 ? 10.043 -3.204 -14.200 1.00 86.25 93 TYR A C 1
ATOM 771 O O . TYR A 1 93 ? 10.855 -2.458 -14.755 1.00 86.25 93 TYR A O 1
ATOM 779 N N . LYS A 1 94 ? 10.366 -4.444 -13.827 1.00 82.25 94 LYS A N 1
ATOM 780 C CA . LYS A 1 94 ? 11.658 -5.104 -14.072 1.00 82.25 94 LYS A CA 1
ATOM 781 C C . LYS A 1 94 ? 11.431 -6.500 -14.669 1.00 82.25 94 LYS A C 1
ATOM 783 O O . LYS A 1 94 ? 10.350 -7.038 -14.501 1.00 82.25 94 LYS A O 1
ATOM 788 N N . PRO A 1 95 ? 12.398 -7.075 -15.401 1.00 77.00 95 PRO A N 1
ATOM 789 C CA . PRO A 1 95 ? 12.259 -8.435 -15.930 1.00 77.00 95 PRO A CA 1
ATOM 790 C C . PRO A 1 95 ? 12.391 -9.514 -14.845 1.00 77.00 95 PRO A C 1
ATOM 792 O O . PRO A 1 95 ? 11.891 -10.615 -15.029 1.00 77.00 95 PRO A O 1
ATOM 795 N N . ASP A 1 96 ? 13.048 -9.187 -13.731 1.00 80.25 96 ASP A N 1
ATOM 796 C CA . ASP A 1 96 ? 13.241 -10.056 -12.573 1.00 80.25 96 ASP A CA 1
ATOM 797 C C . ASP A 1 96 ? 12.976 -9.256 -11.288 1.00 80.25 96 ASP A C 1
ATOM 799 O O . ASP A 1 96 ? 13.252 -8.051 -11.214 1.00 80.25 96 ASP A O 1
ATOM 803 N N . ILE A 1 97 ? 12.398 -9.934 -10.302 1.00 85.19 97 ILE A N 1
ATOM 804 C CA . ILE A 1 97 ? 11.924 -9.390 -9.036 1.00 85.19 97 ILE A CA 1
ATOM 805 C C . ILE A 1 97 ? 12.607 -10.040 -7.826 1.00 85.19 97 ILE A C 1
ATOM 807 O O . ILE A 1 97 ? 12.597 -9.440 -6.752 1.00 85.19 97 ILE A O 1
ATOM 811 N N . GLU A 1 98 ? 13.231 -11.214 -7.982 1.00 79.44 98 GLU A N 1
ATOM 812 C CA . GLU A 1 98 ? 13.836 -11.957 -6.866 1.00 79.44 98 GLU A CA 1
ATOM 813 C C . GLU A 1 98 ? 14.968 -11.157 -6.213 1.00 79.44 98 GLU A C 1
ATOM 815 O O . GLU A 1 98 ? 15.044 -11.065 -4.991 1.00 79.44 98 GLU A O 1
ATOM 820 N N . VAL A 1 99 ? 15.763 -10.449 -7.022 1.00 86.00 99 VAL A N 1
ATOM 821 C CA . VAL A 1 99 ? 16.865 -9.578 -6.569 1.00 86.00 99 VAL A CA 1
ATOM 822 C C . VAL A 1 99 ? 16.430 -8.406 -5.676 1.00 86.00 99 VAL A C 1
ATOM 824 O O . VAL A 1 99 ? 17.277 -7.683 -5.152 1.00 86.00 99 VAL A O 1
ATOM 827 N N . HIS A 1 100 ? 15.125 -8.159 -5.536 1.00 86.00 100 HIS A N 1
ATOM 828 C CA . HIS A 1 100 ? 14.578 -7.084 -4.708 1.00 86.00 100 HIS A CA 1
ATOM 829 C C . HIS A 1 100 ? 14.176 -7.528 -3.297 1.00 86.00 100 HIS A C 1
ATOM 831 O O . HIS A 1 100 ? 13.753 -6.680 -2.513 1.00 86.00 100 HIS A O 1
ATOM 837 N N . PHE A 1 101 ? 14.320 -8.812 -2.965 1.00 92.00 101 PHE A N 1
ATOM 838 C CA . PHE A 1 101 ? 13.988 -9.352 -1.651 1.00 92.00 101 PHE A CA 1
ATOM 839 C C . PHE A 1 101 ? 15.180 -10.110 -1.035 1.00 92.00 101 PHE A C 1
ATOM 841 O O . PHE A 1 101 ? 16.019 -10.633 -1.768 1.00 92.00 101 PHE A O 1
ATOM 848 N N . PRO A 1 102 ? 15.279 -10.176 0.307 1.00 94.50 102 PRO A N 1
ATOM 849 C CA . PRO A 1 102 ? 14.367 -9.584 1.290 1.00 94.50 102 PRO A CA 1
ATOM 850 C C . PRO A 1 102 ? 14.470 -8.051 1.365 1.00 94.50 102 PRO A C 1
ATOM 852 O O . PRO A 1 102 ? 15.527 -7.469 1.139 1.00 94.50 102 PRO A O 1
ATOM 855 N N . MET A 1 103 ? 13.361 -7.399 1.720 1.00 95.88 103 MET A N 1
ATOM 856 C CA . MET A 1 103 ? 13.265 -5.947 1.895 1.00 95.88 103 MET A CA 1
ATOM 857 C C . MET A 1 103 ? 12.587 -5.633 3.231 1.00 95.88 103 MET A C 1
ATOM 859 O O . MET A 1 103 ? 11.370 -5.741 3.384 1.00 95.88 103 MET A O 1
ATOM 863 N N . GLY A 1 104 ? 13.388 -5.258 4.231 1.00 95.62 104 GLY A N 1
ATOM 864 C CA . GLY A 1 104 ? 12.900 -5.050 5.595 1.00 95.62 104 GLY A CA 1
ATOM 865 C C . GLY A 1 104 ? 12.280 -6.327 6.166 1.00 95.62 104 GLY A C 1
ATOM 866 O O . GLY A 1 104 ? 12.968 -7.331 6.331 1.00 95.62 104 GLY A O 1
ATOM 867 N N . ASN A 1 105 ? 10.983 -6.288 6.476 1.00 97.69 105 ASN A N 1
ATOM 868 C CA . ASN A 1 105 ? 10.250 -7.458 6.974 1.00 97.69 105 ASN A CA 1
ATOM 869 C C . ASN A 1 105 ? 9.663 -8.327 5.844 1.00 97.69 105 ASN A C 1
ATOM 871 O O . ASN A 1 105 ? 9.208 -9.438 6.114 1.00 97.69 105 ASN A O 1
ATOM 875 N N . TRP A 1 106 ? 9.661 -7.857 4.593 1.00 97.81 106 TRP A N 1
ATOM 876 C CA . TRP A 1 106 ? 9.137 -8.618 3.462 1.00 97.81 106 TRP A CA 1
ATOM 877 C C . TRP A 1 106 ? 10.186 -9.592 2.930 1.00 97.81 106 TRP A C 1
ATOM 879 O O . TRP A 1 106 ? 11.242 -9.182 2.453 1.00 97.81 106 TRP A O 1
ATOM 889 N N . GLN A 1 107 ? 9.875 -10.888 2.976 1.00 96.44 107 GLN A N 1
ATOM 890 C CA . GLN A 1 107 ? 10.687 -11.938 2.342 1.00 96.44 107 GLN A CA 1
ATOM 891 C C . GLN A 1 107 ? 10.344 -12.128 0.855 1.00 96.44 107 GLN A C 1
ATOM 893 O O . GLN A 1 107 ? 11.077 -12.782 0.127 1.00 96.44 107 GLN A O 1
ATOM 898 N N . GLY A 1 108 ? 9.229 -11.549 0.410 1.00 95.44 108 GLY A N 1
ATOM 899 C CA . GLY A 1 108 ? 8.725 -11.615 -0.954 1.00 95.44 108 GLY A CA 1
ATOM 900 C C . GLY A 1 108 ? 7.513 -10.700 -1.117 1.00 95.44 108 GLY A C 1
ATOM 901 O O . GLY A 1 108 ? 7.213 -9.882 -0.243 1.00 95.44 108 GLY A O 1
ATOM 902 N N . TYR A 1 109 ? 6.798 -10.861 -2.223 1.00 95.44 109 TYR A N 1
ATOM 903 C CA . TYR A 1 109 ? 5.572 -10.128 -2.530 1.00 95.44 109 TYR A CA 1
ATOM 904 C C . TYR A 1 109 ? 4.357 -11.063 -2.505 1.00 95.44 109 TYR A C 1
ATOM 906 O O . TYR A 1 109 ? 4.477 -12.261 -2.744 1.00 95.44 109 TYR A O 1
ATOM 914 N N . ALA A 1 110 ? 3.179 -10.502 -2.239 1.00 96.75 110 ALA A N 1
ATOM 915 C CA . ALA A 1 110 ? 1.902 -11.187 -2.430 1.00 96.75 110 ALA A CA 1
ATOM 916 C C . ALA A 1 110 ? 1.401 -11.031 -3.873 1.00 96.75 110 ALA A C 1
ATOM 918 O O . ALA A 1 110 ? 0.894 -11.977 -4.467 1.00 96.75 110 ALA A O 1
ATOM 919 N N . LEU A 1 111 ? 1.576 -9.837 -4.448 1.00 96.62 111 LEU A N 1
ATOM 920 C CA . LEU A 1 111 ? 1.260 -9.529 -5.841 1.00 96.62 111 LEU A CA 1
ATOM 921 C C . LEU A 1 111 ? 2.379 -8.687 -6.451 1.00 96.62 111 LEU A C 1
ATOM 923 O O . LEU A 1 111 ? 2.966 -7.842 -5.778 1.00 96.62 111 LEU A O 1
ATOM 927 N N . TRP A 1 112 ? 2.656 -8.887 -7.734 1.00 94.88 112 TRP A N 1
ATOM 928 C CA . TRP A 1 112 ? 3.649 -8.107 -8.465 1.00 94.88 112 TRP A CA 1
ATOM 929 C C . TRP A 1 112 ? 2.996 -7.412 -9.654 1.00 94.88 112 TRP A C 1
ATOM 931 O O . TRP A 1 112 ? 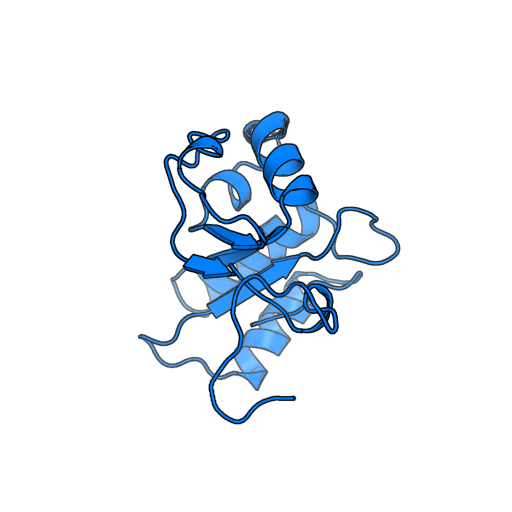2.502 -8.056 -10.577 1.00 94.88 112 TRP A O 1
ATOM 941 N N . GLN A 1 113 ? 3.005 -6.079 -9.646 1.00 93.62 113 GLN A N 1
ATOM 942 C CA . GLN A 1 113 ? 2.648 -5.299 -10.823 1.00 93.62 113 GLN A CA 1
ATOM 943 C C . GLN A 1 113 ? 3.909 -5.100 -11.677 1.00 93.62 113 GLN A C 1
ATOM 945 O O . GLN A 1 113 ? 4.725 -4.206 -11.440 1.00 93.62 113 GLN A O 1
ATOM 950 N N . PHE A 1 114 ? 4.077 -5.9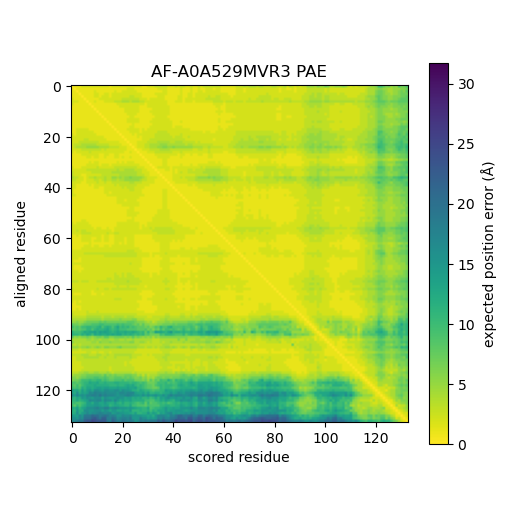88 -12.658 1.00 89.00 114 PHE A N 1
ATOM 951 C CA . PHE A 1 114 ? 5.265 -6.072 -13.518 1.00 89.00 114 PHE A CA 1
ATOM 952 C C . PHE A 1 114 ? 5.192 -5.184 -14.766 1.00 89.00 114 PHE A C 1
ATOM 954 O O . PHE A 1 114 ? 6.210 -4.914 -15.406 1.00 89.00 114 PHE A O 1
ATOM 961 N N . SER A 1 115 ? 4.002 -4.693 -15.118 1.00 86.06 115 SER A N 1
ATOM 962 C CA . SER A 1 115 ? 3.794 -3.818 -16.271 1.00 86.06 115 SER A CA 1
ATOM 963 C C . SER A 1 115 ? 2.715 -2.770 -16.004 1.00 86.06 115 SER A C 1
ATOM 965 O O . SER A 1 115 ? 1.819 -2.968 -15.188 1.00 86.06 115 SER A O 1
ATOM 967 N N . ALA A 1 116 ? 2.832 -1.643 -16.702 1.00 84.50 116 ALA A N 1
ATOM 968 C CA . ALA A 1 116 ? 1.808 -0.614 -16.816 1.00 84.50 116 ALA A CA 1
ATOM 969 C C . ALA A 1 116 ? 2.013 0.106 -18.154 1.00 84.50 116 ALA A C 1
ATOM 971 O O . ALA A 1 116 ? 3.155 0.226 -18.610 1.00 84.50 116 ALA A O 1
ATOM 972 N N . GLN A 1 117 ? 0.938 0.620 -18.761 1.00 79.75 117 GLN A N 1
ATOM 973 C CA . GLN A 1 117 ? 1.011 1.303 -20.060 1.00 79.75 117 GLN A CA 1
ATOM 974 C C . GLN A 1 117 ? 2.020 2.459 -20.054 1.00 79.75 117 GLN A C 1
ATOM 976 O O . GLN A 1 117 ? 2.748 2.641 -21.024 1.00 79.75 117 GLN A O 1
ATOM 981 N N . ALA A 1 118 ? 2.131 3.185 -18.937 1.00 76.88 118 ALA A N 1
ATOM 982 C CA . ALA A 1 118 ? 3.087 4.280 -18.774 1.00 76.88 118 ALA A CA 1
ATOM 983 C C . ALA A 1 118 ? 4.558 3.863 -19.000 1.00 76.88 118 ALA A C 1
ATOM 985 O O . ALA A 1 118 ? 5.390 4.707 -19.318 1.00 76.88 118 ALA A O 1
ATOM 986 N N . ASN A 1 119 ? 4.882 2.570 -18.876 1.00 74.19 119 ASN A N 1
ATOM 987 C CA . ASN A 1 119 ? 6.228 2.023 -19.090 1.00 74.19 119 ASN A CA 1
ATOM 988 C C . ASN A 1 119 ? 6.385 1.303 -20.436 1.00 74.19 119 ASN A C 1
ATOM 990 O O . ASN A 1 119 ? 7.413 0.670 -20.689 1.00 74.19 119 ASN A O 1
ATOM 994 N N . CYS A 1 120 ? 5.368 1.378 -21.290 1.00 76.25 120 CYS A N 1
ATOM 995 C CA . CYS A 1 120 ? 5.371 0.804 -22.622 1.00 76.25 120 CYS A CA 1
ATOM 996 C C . CYS A 1 120 ? 5.537 1.917 -23.655 1.00 76.25 120 CYS A C 1
ATOM 998 O O . CYS A 1 120 ? 4.634 2.701 -23.922 1.00 76.25 120 CYS A O 1
ATOM 1000 N N . GLY A 1 121 ? 6.723 1.979 -24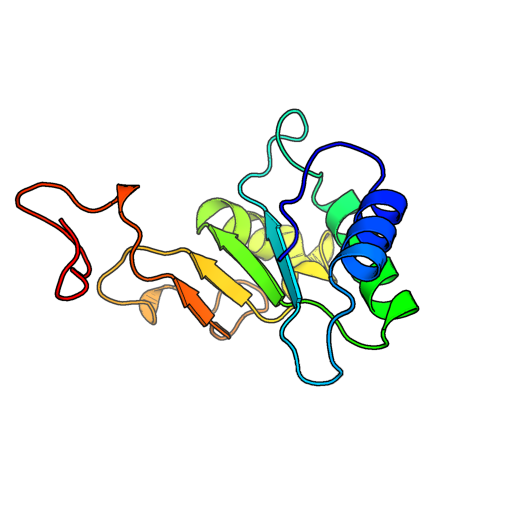.253 1.00 77.25 121 GLY A N 1
ATOM 1001 C CA . GLY A 1 121 ? 6.981 2.767 -25.453 1.00 77.25 121 GLY A CA 1
ATOM 1002 C C . GLY A 1 121 ? 6.745 1.942 -26.716 1.00 77.25 121 GLY A C 1
ATOM 1003 O O . GLY A 1 121 ? 6.482 0.743 -26.660 1.00 77.25 121 GLY A O 1
ATOM 1004 N N . ARG A 1 122 ? 6.920 2.555 -27.892 1.00 78.75 122 ARG A N 1
ATOM 1005 C CA . ARG A 1 122 ? 6.772 1.867 -29.190 1.00 78.75 122 ARG A CA 1
ATOM 1006 C C . ARG A 1 122 ? 7.661 0.619 -29.312 1.00 78.75 122 ARG A C 1
ATOM 1008 O O . ARG A 1 122 ? 7.208 -0.409 -29.800 1.00 78.75 122 ARG A O 1
ATOM 1015 N N . PHE A 1 123 ? 8.899 0.696 -28.824 1.00 78.56 123 PHE A N 1
ATOM 1016 C CA . PHE A 1 123 ? 9.910 -0.357 -29.001 1.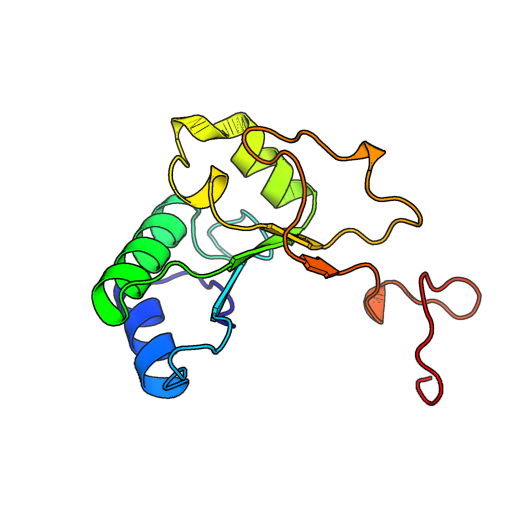00 78.56 123 PHE A CA 1
ATOM 1017 C C . PHE A 1 123 ? 10.183 -1.203 -27.754 1.00 78.56 123 PHE A C 1
ATOM 1019 O O . PHE A 1 123 ? 10.737 -2.290 -27.868 1.00 78.56 123 PHE A O 1
ATOM 1026 N N . ARG A 1 124 ? 9.839 -0.712 -26.559 1.00 77.19 124 ARG A N 1
ATOM 1027 C CA . ARG A 1 124 ? 10.116 -1.393 -25.289 1.00 77.19 124 ARG A CA 1
ATOM 1028 C C . ARG A 1 124 ? 8.866 -1.384 -24.433 1.00 77.19 124 ARG A C 1
ATOM 1030 O O . ARG A 1 124 ? 8.327 -0.319 -24.162 1.00 77.19 124 ARG A O 1
ATOM 1037 N N . CYS A 1 125 ? 8.431 -2.561 -24.018 1.00 79.06 125 CYS A N 1
ATOM 1038 C CA . CYS A 1 125 ? 7.305 -2.747 -23.119 1.00 79.06 125 CYS A CA 1
ATOM 1039 C C . CYS A 1 125 ? 7.572 -4.034 -22.330 1.00 79.06 125 CYS A C 1
ATOM 1041 O O . CYS A 1 125 ? 7.825 -5.055 -22.971 1.00 79.06 125 CYS A O 1
ATOM 1043 N N . PRO A 1 126 ? 7.571 -4.001 -20.983 1.00 77.19 126 PRO A N 1
ATOM 1044 C CA . PRO A 1 126 ? 7.813 -5.195 -20.171 1.00 77.19 126 PRO A CA 1
ATOM 1045 C C . PRO A 1 126 ? 6.856 -6.340 -20.509 1.00 77.19 126 PRO A C 1
ATOM 1047 O O . PRO A 1 126 ? 7.249 -7.500 -20.489 1.00 77.19 126 PRO A O 1
ATOM 1050 N N . TYR A 1 127 ? 5.615 -6.002 -20.863 1.00 79.88 127 TYR A N 1
ATOM 1051 C CA . TYR A 1 127 ? 4.614 -6.951 -21.322 1.00 79.88 127 TYR A CA 1
ATOM 1052 C C . TYR A 1 127 ? 3.515 -6.230 -22.103 1.00 79.88 127 TYR A C 1
ATOM 1054 O O . TYR A 1 127 ? 2.964 -5.246 -21.612 1.00 79.88 127 TYR A O 1
ATOM 1062 N N . ARG A 1 128 ? 3.193 -6.719 -23.308 1.00 81.38 128 ARG A N 1
ATOM 1063 C CA . ARG A 1 128 ? 2.043 -6.255 -24.097 1.00 81.38 128 ARG A CA 1
ATOM 1064 C C . ARG A 1 128 ? 0.929 -7.280 -23.991 1.00 81.38 128 ARG A C 1
ATOM 1066 O O . ARG A 1 128 ? 1.101 -8.415 -24.434 1.00 81.38 128 ARG A O 1
ATOM 1073 N N . VAL A 1 129 ? -0.207 -6.864 -23.442 1.00 77.62 129 VAL A N 1
ATOM 1074 C CA . VAL A 1 129 ? -1.415 -7.687 -23.456 1.00 77.62 129 VAL A CA 1
ATOM 1075 C C . VAL A 1 129 ? -1.870 -7.826 -24.917 1.00 77.62 129 VAL A C 1
ATOM 1077 O O . VAL A 1 129 ? -1.951 -6.820 -25.630 1.00 77.62 129 VAL A O 1
ATOM 1080 N N . PRO A 1 130 ? -2.152 -9.042 -25.413 1.00 80.19 130 PRO A N 1
ATOM 1081 C CA . PRO A 1 130 ? -2.733 -9.206 -26.740 1.00 80.19 130 PRO A CA 1
ATOM 1082 C C . PRO A 1 130 ? -4.018 -8.376 -26.880 1.00 80.19 130 PRO A C 1
ATOM 1084 O O . PRO A 1 130 ? -4.908 -8.462 -26.039 1.00 80.19 130 PRO A O 1
ATOM 1087 N N . GLY A 1 131 ? -4.114 -7.566 -27.935 1.00 78.38 131 GLY A N 1
ATOM 1088 C CA . GLY A 1 131 ? -5.287 -6.722 -28.196 1.00 78.38 131 GLY A CA 1
ATOM 1089 C C . GLY A 1 131 ? -5.251 -5.315 -27.584 1.00 78.38 131 GLY A C 1
ATOM 1090 O O . GLY A 1 131 ? -6.188 -4.554 -27.809 1.00 78.38 131 GLY A O 1
ATOM 1091 N N . THR A 1 132 ? -4.186 -4.929 -26.872 1.00 64.94 132 THR A N 1
ATOM 1092 C CA . THR A 1 132 ? -3.965 -3.532 -26.444 1.00 64.94 132 THR A CA 1
ATOM 1093 C C . THR A 1 132 ? -2.945 -2.812 -27.346 1.00 64.94 132 THR A C 1
ATOM 1095 O O . THR A 1 132 ? -2.046 -3.491 -27.851 1.00 64.94 132 THR A O 1
ATOM 1098 N N . PRO A 1 133 ? -3.059 -1.479 -27.548 1.00 59.94 133 PRO A N 1
ATOM 1099 C CA . PRO A 1 133 ? -2.128 -0.689 -28.371 1.00 59.94 133 PRO A CA 1
ATOM 1100 C C . PRO A 1 133 ? -0.640 -0.787 -27.973 1.00 59.94 133 PRO A C 1
ATOM 1102 O O . PRO A 1 133 ? -0.325 -1.005 -26.780 1.00 59.94 133 PRO A O 1
#

Radius of gyration: 15.59 Å; Cα contacts (8 Å, |Δi|>4): 210; chains: 1; bounding box: 36×31×43 Å

Mean predicted aligned error: 3.95 Å

Foldseek 3Di:
DQEFFADQLLVSLVCCCVVCVADLPGAAEYEFEDCPNNGGPHLVSVLVNQVNNCVVRVDGHEYEYEPVVQLVCLVVCVVNVPNVPHAYAYEDQDLDDCVVPDRRSRRHHPHYPNFDVVQDDPVDGSDDDPPDD

Nearest PDB structures (foldseek):
  1xjf-assembly1_A  TM=4.522E-01  e=5.509E-01  Thermotoga maritima
  4yhs-assembly1_A  TM=3.864E-01  e=9.375E-01  Bradyrhizobium sp. BTAi1
  3a3k-assembly2_B  TM=4.159E-01  e=4.323E+00  Rattus norvegicus
  7uek-assembly1_A  TM=4.054E-01  e=6.441E+00  synthetic construct
  6mzg-assembly1_B  TM=3.022E-01  e=2.377E+00  Sus scrofa

pLDDT: mean 93.61, std 8.04, range [59.94, 98.88]

Secondary structure (DSSP, 8-state):
-EE--SS-HHHHHHHHHHHH---TTPPPEEEE--S-TTTS--HHHHHHHHHHHHHHHSSPPEEEEEHHHHHHHHHTTTTSTTGGGSPEEEE---S--GGG--BTTBSS-SEEE---GGG--SS--S-PPTT--

Sequence (133 aa):
YHLARPGNPVEQANNFIDFAEPAPDELMALDIEGIDPTQWMSLEDAEEFVRQVHRRVGRFPVLYVNGKTAQYIADNRYQYRLLSRLPLWYARYKPDIEVHFPMGNWQGYALWQFSAQANCGRFRCPYRVPGTP